Protein AF-A0A7I8MPW2-F1 (afdb_monomer)

N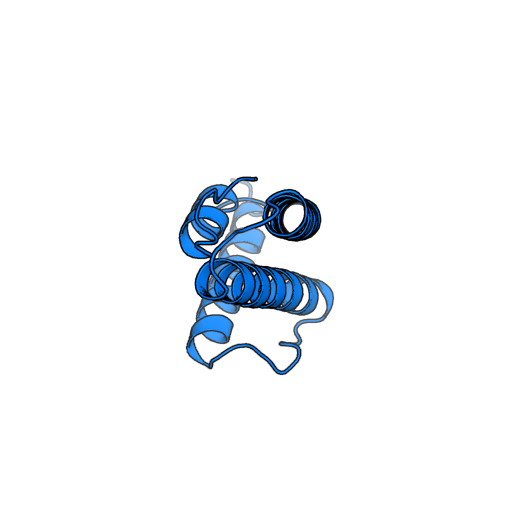earest PDB structures (foldseek):
  7rtb-assembly1_R  TM=4.530E-01  e=6.034E+00  Homo sapiens

Secondary structure (DSSP, 8-state):
---TT--HHHHHHHHTT--HHHHHHHHHHHHHHHHHHHHH-TT--HHHHHHHHHHHHHHHHHHHHHHHS---S---HHHHHHHHHHHHHHHHTT---

Foldseek 3Di:
DQDPQLDPVSLLVVCQQAALVVLLVSLVVVLVVLVCVLVVDPDDDVVSVVSSVLSSLLSVQLNCCSVPVDRPPNDDPVSNVVSVVRNVRNVVSPDDD

Sequence (97 aa):
MISRSFRFEDFIDAVQGKNDSDIICMADQEALHAWRSAHRSKGLPDNLMDKSREYQDKLIGLIDFLRHGLCARSGSDSDIALFQKIREDARSTHTIH

Mean predicted aligned error: 7.4 Å

Structure (mmCIF, N/CA/C/O backbone):
data_AF-A0A7I8MPW2-F1
#
_entry.id   AF-A0A7I8MPW2-F1
#
loop_
_atom_site.group_PDB
_atom_site.id
_atom_site.type_symbol
_atom_site.label_atom_id
_atom_site.label_alt_id
_atom_site.label_comp_id
_atom_site.label_asym_id
_atom_site.label_entity_id
_atom_site.label_seq_id
_atom_site.pdbx_PDB_ins_code
_atom_site.Cartn_x
_atom_site.Cartn_y
_atom_site.Cartn_z
_atom_site.occupancy
_atom_site.B_iso_or_equiv
_atom_site.auth_seq_id
_atom_site.auth_comp_id
_atom_site.auth_asym_id
_atom_site.auth_atom_id
_atom_site.pdbx_PDB_model_num
ATOM 1 N N . MET A 1 1 ? -2.679 4.811 -9.620 1.00 77.25 1 MET A N 1
ATOM 2 C CA . MET A 1 1 ? -1.456 4.367 -8.939 1.00 77.25 1 MET A CA 1
ATOM 3 C C . MET A 1 1 ? -0.946 5.529 -8.120 1.00 77.25 1 MET A C 1
ATOM 5 O O . MET A 1 1 ? -0.547 6.539 -8.698 1.00 77.25 1 MET A O 1
ATOM 9 N N . ILE A 1 2 ? -1.108 5.400 -6.812 1.00 73.44 2 ILE A N 1
ATOM 10 C CA . ILE A 1 2 ? -0.681 6.306 -5.752 1.00 73.44 2 ILE A CA 1
ATOM 11 C C . ILE A 1 2 ? 0.847 6.353 -5.719 1.00 73.44 2 ILE A C 1
ATOM 13 O O . ILE A 1 2 ? 1.405 7.440 -5.847 1.00 73.44 2 ILE A O 1
ATOM 17 N N . SER A 1 3 ? 1.534 5.202 -5.690 1.00 78.31 3 SER A N 1
ATOM 18 C CA . SER A 1 3 ? 2.996 5.184 -5.803 1.00 78.31 3 SER A CA 1
ATOM 19 C C . SER A 1 3 ? 3.441 4.788 -7.200 1.00 78.31 3 SER A C 1
ATOM 21 O O . SER A 1 3 ? 3.441 3.617 -7.569 1.00 78.31 3 SER A O 1
ATOM 23 N N . ARG A 1 4 ? 3.902 5.768 -7.986 1.00 77.06 4 ARG A N 1
ATOM 24 C CA . ARG A 1 4 ? 4.454 5.518 -9.331 1.00 77.06 4 ARG A CA 1
ATOM 25 C C . ARG A 1 4 ? 5.774 4.742 -9.324 1.00 77.06 4 ARG A C 1
ATOM 27 O O . ARG A 1 4 ? 6.144 4.192 -10.357 1.00 77.06 4 ARG A O 1
ATOM 34 N N . SER A 1 5 ? 6.444 4.690 -8.175 1.00 81.81 5 SER A N 1
ATOM 35 C CA . SER A 1 5 ? 7.757 4.067 -7.989 1.00 81.81 5 SER A CA 1
ATOM 36 C C . SER A 1 5 ? 7.705 2.801 -7.128 1.00 81.81 5 SER A C 1
ATOM 38 O O . SER A 1 5 ? 8.758 2.339 -6.694 1.00 81.81 5 SER A O 1
ATOM 40 N N . PHE A 1 6 ? 6.509 2.253 -6.871 1.00 85.31 6 PHE A N 1
ATOM 41 C CA . PHE A 1 6 ? 6.298 1.067 -6.024 1.00 85.31 6 PHE A CA 1
ATOM 42 C C . PHE A 1 6 ? 6.820 1.235 -4.586 1.00 85.31 6 PHE A C 1
ATOM 44 O O . PHE A 1 6 ? 7.324 0.297 -3.973 1.00 85.31 6 PHE A O 1
ATOM 51 N N . ARG A 1 7 ? 6.735 2.452 -4.046 1.00 87.06 7 ARG A N 1
ATOM 52 C CA . ARG A 1 7 ? 7.133 2.768 -2.674 1.00 87.06 7 ARG A CA 1
ATOM 53 C C . ARG A 1 7 ? 5.942 2.634 -1.746 1.00 87.06 7 ARG A C 1
ATOM 55 O O . ARG A 1 7 ? 4.909 3.276 -1.942 1.00 87.06 7 ARG A O 1
ATOM 62 N N . PHE A 1 8 ? 6.103 1.803 -0.726 1.00 87.94 8 PHE A N 1
ATOM 63 C CA . PHE A 1 8 ? 5.059 1.556 0.260 1.00 87.94 8 PHE A CA 1
ATOM 64 C C . PHE A 1 8 ? 4.772 2.786 1.117 1.00 87.94 8 PHE A C 1
ATOM 66 O O . PHE A 1 8 ? 3.615 3.063 1.409 1.00 87.94 8 PHE A O 1
ATOM 73 N N . GLU A 1 9 ? 5.794 3.585 1.414 1.00 88.44 9 GLU A N 1
ATOM 74 C CA . GLU A 1 9 ? 5.664 4.801 2.218 1.00 88.44 9 GLU A CA 1
ATOM 75 C C . GLU A 1 9 ? 4.707 5.811 1.571 1.00 88.44 9 GLU A C 1
ATOM 77 O O . GLU A 1 9 ? 3.817 6.317 2.245 1.00 88.44 9 GLU A O 1
ATOM 82 N N . ASP A 1 10 ? 4.801 6.012 0.250 1.00 90.50 10 ASP A N 1
ATOM 83 C CA . ASP A 1 10 ? 3.907 6.927 -0.475 1.00 90.50 10 ASP A CA 1
ATOM 84 C C . ASP A 1 10 ? 2.431 6.485 -0.364 1.00 90.50 10 ASP A C 1
ATOM 86 O O . ASP A 1 10 ? 1.518 7.311 -0.366 1.00 90.50 10 ASP A O 1
ATOM 90 N N . PHE A 1 11 ? 2.184 5.170 -0.296 1.00 92.06 11 PHE A N 1
ATOM 91 C CA . PHE A 1 11 ? 0.840 4.638 -0.088 1.00 92.06 11 PHE A CA 1
ATOM 92 C C . PHE A 1 11 ? 0.365 4.883 1.344 1.00 92.06 11 PHE A C 1
ATOM 94 O O . PHE A 1 11 ? -0.769 5.318 1.525 1.00 92.06 11 PHE A O 1
ATOM 101 N N . ILE A 1 12 ? 1.228 4.662 2.342 1.00 89.88 12 ILE A N 1
ATOM 102 C CA . ILE A 1 12 ? 0.907 4.918 3.752 1.00 89.88 12 ILE A CA 1
ATOM 103 C C . ILE A 1 12 ? 0.531 6.379 3.979 1.00 89.88 12 ILE A C 1
ATOM 105 O O . ILE A 1 12 ? -0.522 6.650 4.557 1.00 89.88 12 ILE A O 1
ATOM 109 N N . ASP A 1 13 ? 1.327 7.307 3.455 1.00 90.00 13 ASP A N 1
ATOM 110 C CA . ASP A 1 13 ? 1.057 8.740 3.573 1.00 90.00 13 ASP A CA 1
ATOM 111 C C . ASP A 1 13 ? -0.301 9.112 2.947 1.00 90.00 13 ASP A C 1
ATOM 113 O O . ASP A 1 13 ? -1.043 9.938 3.475 1.00 90.00 13 ASP A O 1
ATOM 117 N N .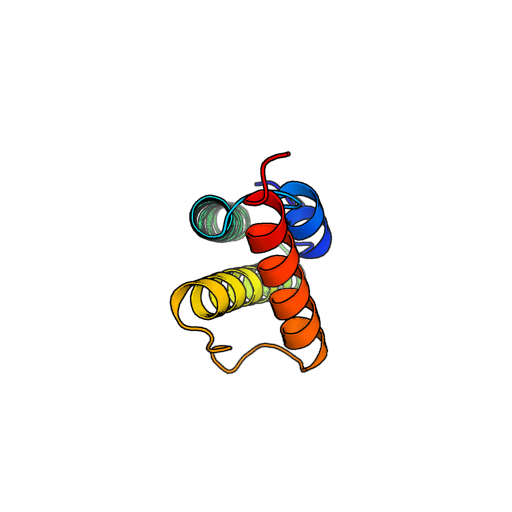 ALA A 1 14 ? -0.680 8.462 1.841 1.00 89.56 14 ALA A N 1
ATOM 118 C CA . ALA A 1 14 ? -1.939 8.726 1.143 1.00 89.56 14 ALA A CA 1
ATOM 119 C C . ALA A 1 14 ? -3.187 8.141 1.830 1.00 89.56 14 ALA A C 1
ATOM 121 O O . ALA A 1 14 ? -4.311 8.581 1.547 1.00 89.56 14 ALA A O 1
ATOM 122 N N . VAL A 1 15 ? -3.017 7.127 2.681 1.00 90.69 15 VAL A N 1
ATOM 123 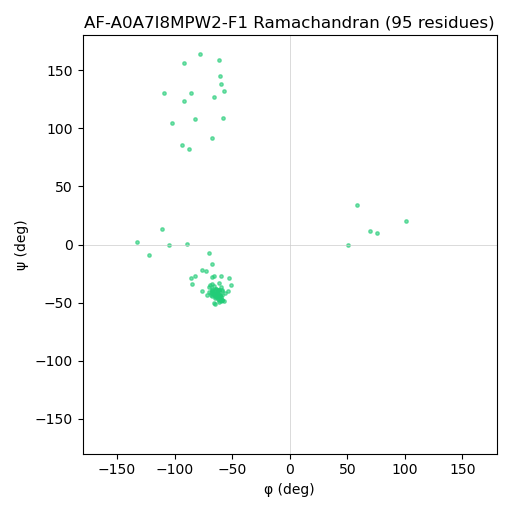C CA . VAL A 1 15 ? -4.120 6.477 3.408 1.00 90.69 15 VAL A CA 1
ATOM 124 C C . VAL A 1 15 ? -4.184 6.867 4.882 1.00 90.69 15 VAL A C 1
ATOM 126 O O . VAL A 1 15 ? -5.092 6.430 5.590 1.00 90.69 15 VAL A O 1
ATOM 129 N N . GLN A 1 16 ? -3.265 7.718 5.341 1.00 87.94 16 GLN A N 1
ATOM 130 C CA . GLN A 1 16 ? -3.261 8.227 6.703 1.00 87.94 16 GLN A CA 1
ATOM 131 C C . GLN A 1 16 ? -4.592 8.923 7.033 1.00 87.94 16 GLN A C 1
ATOM 133 O O . GLN A 1 16 ? -5.106 9.736 6.264 1.00 87.94 16 GLN A O 1
ATOM 138 N N . GLY A 1 17 ? -5.164 8.580 8.189 1.00 83.94 17 GLY A N 1
ATOM 139 C CA . GLY A 1 17 ? -6.439 9.133 8.655 1.00 83.94 17 GLY A CA 1
ATOM 140 C C . GLY A 1 17 ? -7.686 8.576 7.956 1.00 83.94 17 GLY A C 1
ATOM 141 O O . GLY A 1 17 ? -8.775 9.113 8.149 1.00 83.94 17 GLY A O 1
ATOM 142 N N . LYS A 1 18 ? -7.560 7.518 7.149 1.00 89.06 18 LYS A N 1
ATOM 143 C CA . LYS A 1 18 ? -8.709 6.794 6.586 1.00 89.06 18 LYS A CA 1
ATOM 144 C C . LYS A 1 18 ? -9.110 5.628 7.482 1.00 89.06 18 LYS A C 1
ATOM 146 O O . LYS A 1 18 ? -8.295 5.119 8.243 1.00 89.06 18 LYS A O 1
ATOM 151 N N . ASN A 1 19 ? -10.365 5.198 7.382 1.00 90.19 19 ASN A N 1
ATOM 152 C CA . ASN A 1 19 ? -10.839 4.020 8.109 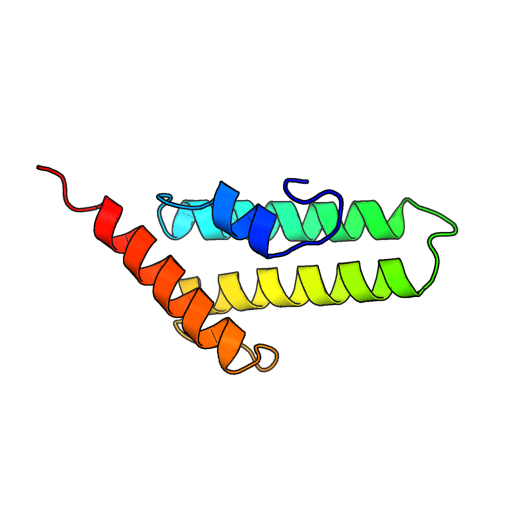1.00 90.19 19 ASN A CA 1
ATOM 153 C C . ASN A 1 19 ? -10.375 2.717 7.429 1.00 90.19 19 ASN A C 1
ATOM 155 O O . ASN A 1 19 ? -10.024 2.709 6.248 1.00 90.19 19 ASN A O 1
ATOM 159 N N . ASP A 1 20 ? -10.445 1.602 8.158 1.00 87.44 20 ASP A N 1
ATOM 160 C CA . ASP A 1 20 ? -9.988 0.288 7.682 1.00 87.44 20 ASP A CA 1
ATOM 161 C C . ASP A 1 20 ? -10.610 -0.119 6.331 1.00 87.44 20 ASP A C 1
ATOM 163 O O . ASP A 1 20 ? -9.920 -0.662 5.469 1.00 87.44 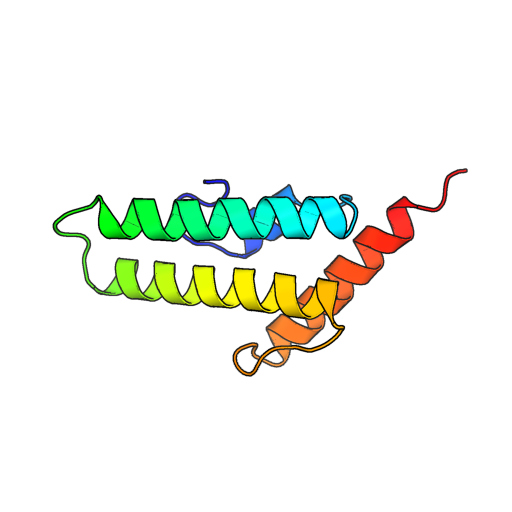20 ASP A O 1
ATOM 167 N N . SER A 1 21 ? -11.900 0.164 6.113 1.00 89.88 21 SER A N 1
ATOM 168 C CA . SER A 1 21 ? -12.602 -0.217 4.876 1.00 89.88 21 SER A CA 1
ATOM 169 C C . SER A 1 21 ? -12.089 0.559 3.663 1.00 89.88 21 SER A C 1
ATOM 171 O O . SER A 1 21 ? -11.871 -0.027 2.599 1.00 89.88 21 SER A O 1
ATOM 173 N N . ASP A 1 22 ? -11.841 1.857 3.834 1.00 91.62 22 ASP A N 1
ATOM 174 C CA . ASP A 1 22 ? -11.262 2.712 2.800 1.00 91.62 22 ASP A CA 1
ATOM 175 C C . ASP A 1 22 ? -9.822 2.297 2.487 1.00 91.62 22 ASP A C 1
ATOM 177 O O . ASP A 1 22 ? -9.455 2.195 1.315 1.00 91.62 22 ASP A O 1
ATOM 181 N N . ILE A 1 23 ? -9.019 1.999 3.516 1.00 92.06 23 ILE A N 1
ATOM 182 C CA . ILE A 1 23 ? -7.633 1.543 3.340 1.00 92.06 23 ILE A CA 1
ATOM 183 C C . ILE A 1 23 ? -7.604 0.224 2.560 1.00 92.06 23 ILE A C 1
ATOM 185 O O . ILE A 1 23 ? -6.847 0.105 1.597 1.00 92.06 23 ILE A O 1
ATOM 189 N N . ILE A 1 24 ? -8.460 -0.741 2.917 1.00 92.81 24 ILE A N 1
ATOM 190 C CA . ILE A 1 24 ? -8.582 -2.023 2.206 1.00 92.81 24 ILE A CA 1
ATOM 191 C C . ILE A 1 24 ? -8.945 -1.799 0.733 1.00 92.81 24 ILE A C 1
ATOM 193 O O . ILE A 1 24 ? -8.314 -2.378 -0.151 1.00 92.81 24 ILE A O 1
ATOM 197 N N . CYS A 1 25 ? -9.949 -0.961 0.459 1.00 93.88 25 CYS A N 1
ATOM 198 C CA . CYS A 1 25 ? -10.389 -0.667 -0.905 1.00 93.88 25 CYS A CA 1
ATOM 199 C C . CYS A 1 25 ? -9.265 -0.028 -1.735 1.00 93.88 25 CYS A C 1
ATOM 201 O O . CYS A 1 25 ? -9.013 -0.425 -2.874 1.00 93.88 25 CYS A O 1
ATOM 203 N N . MET A 1 26 ? -8.548 0.933 -1.151 1.00 94.88 26 MET A N 1
ATOM 204 C CA . MET A 1 26 ? -7.438 1.610 -1.817 1.00 94.88 26 MET A CA 1
ATOM 205 C C . MET A 1 26 ? -6.246 0.687 -2.056 1.00 94.88 26 MET A C 1
ATOM 207 O O . MET A 1 26 ? -5.645 0.758 -3.126 1.00 94.88 26 MET A O 1
ATOM 211 N N . ALA A 1 27 ? -5.913 -0.183 -1.101 1.00 93.62 27 ALA A N 1
ATOM 212 C CA . ALA A 1 27 ? -4.820 -1.139 -1.242 1.00 93.62 27 ALA A CA 1
ATOM 213 C C . ALA A 1 27 ? -5.092 -2.145 -2.371 1.00 93.62 27 ALA A C 1
ATOM 215 O O . ALA A 1 27 ? -4.201 -2.421 -3.172 1.00 93.62 27 ALA A O 1
ATOM 216 N N . ASP A 1 28 ? -6.332 -2.634 -2.485 1.00 93.56 28 ASP A N 1
ATOM 217 C CA . ASP A 1 28 ? -6.740 -3.573 -3.537 1.00 93.56 28 ASP A CA 1
ATOM 218 C C . ASP A 1 28 ? -6.653 -2.928 -4.932 1.00 93.56 28 ASP A C 1
ATOM 220 O O . ASP A 1 28 ? -6.048 -3.471 -5.863 1.00 93.56 28 ASP A O 1
ATOM 224 N N . GLN A 1 29 ? -7.172 -1.701 -5.063 1.00 94.12 29 GLN A N 1
ATOM 225 C CA . GLN A 1 29 ? -7.057 -0.922 -6.297 1.00 94.12 29 GLN A CA 1
ATOM 226 C C . GLN A 1 29 ? -5.594 -0.645 -6.661 1.00 94.12 29 GLN A C 1
ATOM 228 O O . GLN A 1 29 ? -5.208 -0.766 -7.828 1.00 94.12 29 GLN A O 1
ATOM 233 N N . GLU A 1 30 ? -4.772 -0.279 -5.679 1.00 93.44 30 GLU A N 1
ATOM 234 C CA . GLU A 1 30 ? -3.366 0.040 -5.890 1.00 93.44 30 GLU A CA 1
ATOM 235 C C . GLU A 1 30 ? -2.559 -1.187 -6.323 1.00 93.44 30 GLU A C 1
ATOM 237 O O . GLU A 1 30 ? -1.798 -1.092 -7.288 1.00 93.44 30 GLU A O 1
ATOM 242 N N . ALA A 1 31 ? -2.783 -2.352 -5.708 1.00 92.19 31 ALA A N 1
ATOM 243 C CA . ALA A 1 31 ? -2.123 -3.602 -6.083 1.00 92.19 31 ALA A CA 1
ATOM 244 C C . ALA A 1 31 ? -2.437 -3.979 -7.539 1.00 92.19 31 ALA A C 1
ATOM 246 O O . ALA A 1 31 ? -1.538 -4.277 -8.332 1.00 92.19 31 ALA A O 1
ATOM 247 N N . LEU A 1 32 ? -3.706 -3.858 -7.941 1.00 90.56 32 LEU A N 1
ATOM 248 C CA . LEU A 1 32 ? -4.131 -4.094 -9.319 1.00 90.56 32 LEU A CA 1
ATOM 249 C C . LEU A 1 32 ? -3.510 -3.087 -10.301 1.00 90.56 32 LEU A C 1
ATOM 251 O O . LEU A 1 32 ? -3.144 -3.441 -11.427 1.00 90.56 32 LEU A O 1
ATOM 255 N N . HIS A 1 33 ? -3.381 -1.820 -9.902 1.00 91.19 33 HIS A N 1
ATOM 256 C CA . HIS A 1 33 ? -2.709 -0.801 -10.706 1.00 91.19 33 HIS A CA 1
ATOM 257 C C . HIS A 1 33 ? -1.203 -1.050 -10.833 1.00 91.19 33 HIS A C 1
ATOM 259 O O . HIS A 1 33 ? -0.669 -0.874 -11.934 1.00 91.19 33 HIS A O 1
ATOM 265 N N . ALA A 1 34 ? -0.541 -1.493 -9.764 1.00 89.50 34 ALA A N 1
ATOM 266 C CA . ALA A 1 34 ? 0.868 -1.864 -9.765 1.00 89.50 34 ALA A CA 1
ATOM 267 C C . ALA A 1 34 ? 1.126 -3.032 -10.719 1.00 89.50 34 ALA A C 1
ATOM 269 O O . ALA A 1 34 ? 1.952 -2.905 -11.627 1.00 89.50 34 ALA A O 1
ATOM 270 N N . TRP A 1 35 ? 0.321 -4.094 -10.612 1.00 87.56 35 TRP A N 1
ATOM 271 C CA . TRP A 1 35 ? 0.390 -5.251 -11.504 1.00 87.56 35 TRP A CA 1
ATOM 272 C C . TRP A 1 35 ? 0.225 -4.854 -12.975 1.00 87.56 35 TRP A C 1
ATOM 274 O O . TRP A 1 35 ? 1.048 -5.193 -13.827 1.00 87.56 35 TRP A O 1
ATOM 284 N N . ARG A 1 36 ? -0.805 -4.053 -13.287 1.00 87.75 36 ARG A N 1
ATOM 285 C CA . ARG A 1 36 ? -1.044 -3.563 -14.656 1.00 87.75 36 ARG A CA 1
ATOM 286 C C . ARG A 1 36 ? 0.111 -2.709 -15.174 1.00 87.75 36 ARG A C 1
ATOM 288 O O . ARG A 1 36 ? 0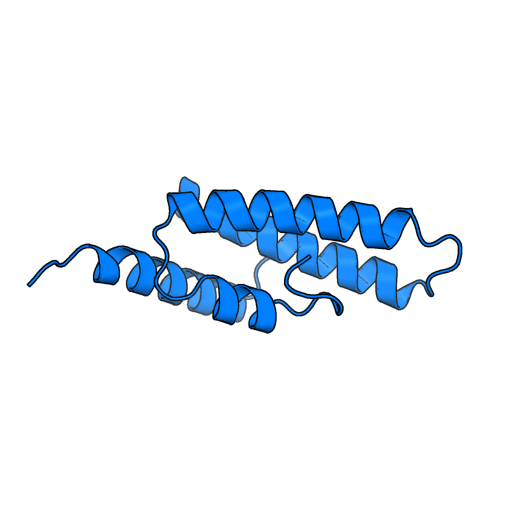.431 -2.798 -16.357 1.00 87.75 36 ARG A O 1
ATOM 295 N N . SER A 1 37 ? 0.709 -1.873 -14.328 1.00 85.25 37 SER A N 1
ATOM 296 C CA . SER A 1 37 ? 1.804 -0.977 -14.724 1.00 85.25 37 SER A CA 1
ATOM 297 C C . SER A 1 37 ? 3.088 -1.752 -15.019 1.00 85.25 37 SER A C 1
ATOM 299 O O . SER A 1 37 ? 3.740 -1.488 -16.032 1.00 85.25 37 SER A O 1
ATOM 301 N N . ALA A 1 38 ? 3.403 -2.764 -14.207 1.00 84.56 38 ALA A N 1
ATOM 302 C CA . ALA A 1 38 ? 4.526 -3.660 -14.462 1.00 84.56 38 ALA A CA 1
ATOM 303 C C . ALA A 1 38 ? 4.309 -4.515 -15.722 1.00 84.56 38 ALA A C 1
ATOM 305 O O . ALA A 1 38 ? 5.216 -4.665 -16.535 1.00 84.56 38 ALA A O 1
ATOM 306 N N . HIS A 1 39 ? 3.090 -5.016 -15.944 1.00 78.38 39 HIS A N 1
ATOM 307 C CA . HIS A 1 39 ? 2.805 -5.944 -17.042 1.00 78.38 39 HIS A CA 1
ATOM 308 C C . HIS A 1 39 ? 2.563 -5.263 -18.406 1.00 78.38 39 HIS A C 1
ATOM 310 O O . HIS A 1 39 ? 2.789 -5.870 -19.455 1.00 78.38 39 HIS A O 1
ATOM 316 N N . ARG A 1 40 ? 2.091 -4.006 -18.444 1.00 76.94 40 ARG A N 1
ATOM 317 C CA . ARG A 1 40 ? 1.939 -3.246 -19.708 1.00 76.94 40 ARG A CA 1
ATOM 318 C C . ARG A 1 40 ? 3.271 -2.787 -20.289 1.00 76.94 40 ARG A C 1
ATOM 320 O O . ARG A 1 40 ? 3.360 -2.529 -21.488 1.00 76.94 40 ARG A O 1
ATOM 327 N N . SER A 1 41 ? 4.293 -2.690 -19.456 1.00 68.75 41 SER A N 1
ATOM 328 C CA . SER A 1 41 ? 5.597 -2.186 -19.849 1.00 68.75 41 SER A CA 1
ATOM 329 C C . SER A 1 41 ? 6.437 -3.337 -20.400 1.00 68.75 41 SER A C 1
ATOM 331 O O . SER A 1 41 ? 7.233 -3.947 -19.690 1.00 68.75 41 SER A O 1
ATOM 333 N N . LYS A 1 42 ? 6.235 -3.678 -21.680 1.00 57.62 42 LYS A N 1
ATOM 334 C CA . LYS A 1 42 ? 7.120 -4.616 -22.386 1.00 57.62 42 LYS A CA 1
ATOM 335 C C . LYS A 1 42 ? 8.549 -4.055 -22.348 1.00 57.62 42 LYS A C 1
ATOM 337 O O . LYS A 1 42 ? 8.816 -3.055 -23.007 1.00 57.62 42 LYS A O 1
ATOM 342 N N . GLY A 1 43 ? 9.437 -4.682 -21.576 1.00 64.94 43 GLY A 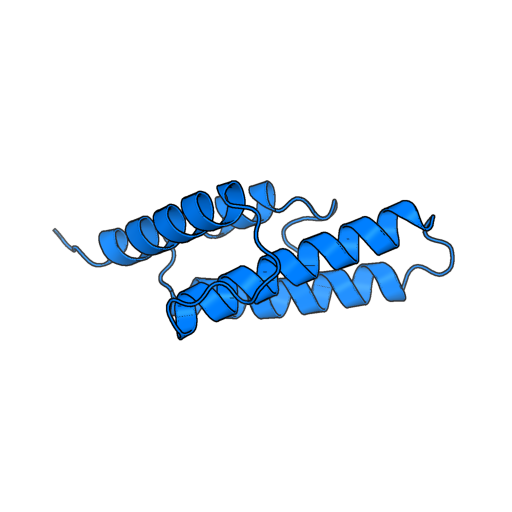N 1
ATOM 343 C CA . GLY A 1 43 ? 10.843 -4.278 -21.454 1.00 64.94 43 GLY A CA 1
ATOM 344 C C . GLY A 1 43 ? 11.205 -3.471 -20.204 1.00 64.94 43 GLY A C 1
ATOM 345 O O . GLY A 1 43 ? 12.237 -2.804 -20.212 1.00 64.94 43 GLY A O 1
ATOM 346 N N . LEU A 1 44 ? 10.400 -3.510 -19.132 1.00 67.94 44 LEU A N 1
ATOM 347 C CA . LEU A 1 44 ? 10.914 -3.101 -17.820 1.00 67.94 44 LEU A CA 1
ATOM 348 C C . LEU A 1 44 ? 12.109 -3.990 -17.440 1.00 67.94 44 LEU A C 1
ATOM 350 O O . LEU A 1 44 ? 12.034 -5.201 -17.646 1.00 67.94 44 LEU A O 1
ATOM 354 N N . PRO A 1 45 ? 13.185 -3.418 -16.880 1.00 76.56 45 PRO A N 1
ATOM 355 C CA . PRO A 1 45 ? 14.248 -4.219 -16.297 1.00 76.56 45 PRO A CA 1
ATOM 356 C C . PRO A 1 45 ? 13.687 -5.074 -15.154 1.00 76.56 45 PRO A C 1
ATOM 358 O O . PRO A 1 45 ? 12.793 -4.632 -14.426 1.00 76.56 45 PRO A O 1
ATOM 361 N N . ASP A 1 46 ? 14.222 -6.286 -14.994 1.00 76.88 46 ASP A N 1
ATOM 362 C CA . ASP A 1 46 ? 13.738 -7.290 -14.032 1.00 76.88 46 ASP A CA 1
ATOM 363 C C . ASP A 1 46 ? 13.600 -6.721 -12.607 1.00 76.88 46 ASP A C 1
ATOM 365 O O . ASP A 1 46 ? 12.624 -6.985 -11.909 1.00 76.88 46 ASP A O 1
ATOM 369 N N . ASN A 1 47 ? 14.494 -5.802 -12.226 1.00 80.50 47 ASN A N 1
ATOM 370 C CA . ASN A 1 47 ? 14.465 -5.122 -10.929 1.00 80.50 47 ASN A CA 1
ATOM 371 C C . ASN A 1 47 ? 13.181 -4.311 -10.652 1.00 80.50 47 ASN A C 1
ATOM 373 O O . ASN A 1 47 ? 12.832 -4.092 -9.493 1.00 80.50 47 ASN A O 1
ATOM 377 N N . LEU A 1 48 ? 12.484 -3.827 -11.681 1.00 79.81 48 LEU A N 1
ATOM 378 C CA . LEU A 1 48 ? 11.228 -3.092 -11.548 1.00 79.81 48 LEU A CA 1
ATOM 379 C C . LEU A 1 48 ? 10.035 -4.046 -11.469 1.00 79.81 48 LEU A C 1
ATOM 381 O O . LEU A 1 48 ? 9.047 -3.712 -10.813 1.00 79.81 48 LEU A O 1
ATOM 385 N N . MET A 1 49 ? 10.128 -5.231 -12.082 1.00 82.50 49 MET A N 1
ATOM 386 C CA . MET A 1 49 ? 9.141 -6.292 -11.875 1.00 82.50 49 MET A CA 1
ATOM 387 C C . MET A 1 49 ? 9.204 -6.828 -10.446 1.00 82.50 49 MET A C 1
ATOM 389 O O . MET A 1 49 ? 8.157 -6.938 -9.809 1.00 82.50 49 MET A O 1
ATOM 393 N N . ASP A 1 50 ? 10.407 -7.069 -9.923 1.00 85.62 50 ASP A N 1
ATOM 394 C CA . ASP A 1 50 ? 10.597 -7.538 -8.547 1.00 85.62 50 ASP A CA 1
ATOM 395 C C . ASP A 1 50 ? 10.084 -6.513 -7.530 1.00 85.62 50 ASP A C 1
ATOM 397 O O . ASP A 1 50 ? 9.268 -6.851 -6.677 1.00 85.62 50 ASP A O 1
ATOM 401 N N . LYS A 1 51 ? 10.429 -5.227 -7.694 1.00 87.00 51 LYS A N 1
ATOM 402 C CA . LYS A 1 51 ? 9.886 -4.146 -6.849 1.00 87.00 51 LYS A CA 1
ATOM 403 C C . LYS A 1 51 ? 8.367 -4.047 -6.911 1.00 87.00 51 LYS A C 1
ATOM 405 O O . LYS A 1 51 ? 7.720 -3.803 -5.897 1.00 87.00 51 LYS A O 1
ATOM 410 N N . SER A 1 52 ? 7.784 -4.214 -8.098 1.00 88.00 52 SER A N 1
ATOM 411 C CA . SER A 1 52 ? 6.330 -4.203 -8.242 1.00 88.00 52 SER A CA 1
ATOM 412 C C . SER A 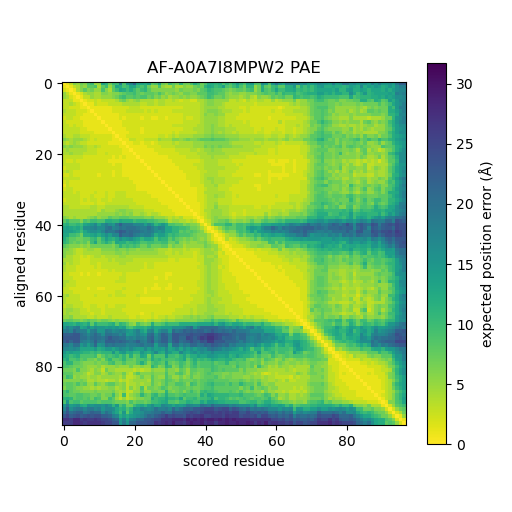1 52 ? 5.684 -5.377 -7.512 1.00 88.00 52 SER A C 1
ATOM 414 O O . SER A 1 52 ? 4.631 -5.192 -6.904 1.00 88.00 52 SER A O 1
ATOM 416 N N . ARG A 1 53 ? 6.302 -6.565 -7.559 1.00 88.06 53 ARG A N 1
ATOM 417 C CA . ARG A 1 53 ? 5.837 -7.747 -6.829 1.00 88.06 53 ARG A CA 1
ATOM 418 C C . ARG A 1 53 ? 5.939 -7.535 -5.321 1.00 88.06 53 ARG A C 1
ATOM 420 O O . ARG A 1 53 ? 4.926 -7.664 -4.650 1.00 88.06 53 ARG A O 1
ATOM 427 N N . GLU A 1 54 ? 7.097 -7.118 -4.813 1.00 89.88 54 GLU A N 1
ATOM 428 C CA . GLU A 1 54 ? 7.285 -6.829 -3.384 1.00 89.88 54 GLU A CA 1
ATOM 429 C C . GLU A 1 54 ? 6.272 -5.795 -2.876 1.00 89.88 54 GLU A C 1
ATOM 431 O O . GLU A 1 54 ? 5.685 -5.944 -1.806 1.00 89.88 54 GLU A O 1
ATOM 436 N N . TYR A 1 55 ? 6.018 -4.753 -3.667 1.00 91.00 55 TYR A N 1
ATOM 437 C CA . TYR A 1 55 ? 5.022 -3.739 -3.344 1.00 91.00 55 TYR A CA 1
ATOM 438 C C . TYR A 1 55 ? 3.592 -4.299 -3.310 1.00 91.00 55 TYR A C 1
ATOM 440 O O . TYR A 1 55 ? 2.838 -3.992 -2.388 1.00 91.00 55 TYR A O 1
ATOM 448 N N . GLN A 1 56 ? 3.221 -5.145 -4.277 1.00 91.31 56 GLN A N 1
ATOM 449 C CA . GLN A 1 56 ? 1.927 -5.838 -4.281 1.00 91.31 56 GLN A CA 1
ATOM 450 C C . GLN A 1 56 ? 1.779 -6.756 -3.064 1.00 91.31 56 GLN A C 1
ATOM 452 O O . GLN A 1 56 ? 0.739 -6.724 -2.409 1.00 91.31 56 GLN A O 1
ATOM 457 N N . ASP A 1 57 ? 2.822 -7.509 -2.716 1.00 90.38 57 ASP A N 1
ATOM 458 C CA . ASP A 1 57 ? 2.816 -8.415 -1.566 1.00 90.38 57 ASP A CA 1
ATOM 459 C C . ASP A 1 57 ? 2.624 -7.642 -0.253 1.00 90.38 57 ASP A C 1
ATOM 461 O O . ASP A 1 57 ? 1.844 -8.059 0.605 1.00 90.38 57 ASP A O 1
ATOM 465 N N . LYS A 1 58 ? 3.246 -6.462 -0.115 1.00 90.88 58 LYS A N 1
ATOM 466 C CA . LYS A 1 58 ? 3.022 -5.572 1.038 1.00 90.88 58 LYS A CA 1
ATOM 467 C C . LYS A 1 58 ? 1.585 -5.058 1.120 1.00 90.88 58 LYS A C 1
ATOM 469 O O . LYS A 1 58 ? 1.018 -5.021 2.210 1.00 90.88 58 LYS A O 1
ATOM 474 N N . LEU A 1 59 ? 0.983 -4.682 -0.010 1.00 92.12 59 LEU A N 1
ATOM 475 C CA . LEU A 1 59 ? -0.415 -4.235 -0.055 1.00 92.12 59 LEU A CA 1
ATOM 476 C C . LEU A 1 59 ? -1.383 -5.364 0.320 1.00 92.12 59 LEU A C 1
ATOM 478 O O . LEU A 1 59 ? -2.301 -5.143 1.107 1.00 92.12 59 LEU A O 1
ATOM 482 N N . ILE A 1 60 ? -1.153 -6.576 -0.188 1.00 90.56 60 ILE A N 1
ATOM 483 C CA . ILE A 1 60 ? -1.949 -7.761 0.158 1.00 90.56 60 ILE A CA 1
ATOM 484 C C . ILE A 1 60 ? -1.791 -8.090 1.647 1.00 90.56 60 ILE A C 1
ATOM 486 O O . ILE A 1 60 ? -2.788 -8.284 2.340 1.00 90.56 60 ILE A O 1
ATOM 490 N N . GLY A 1 61 ? -0.561 -8.059 2.166 1.00 89.44 61 GLY A N 1
ATOM 491 C CA . GLY A 1 61 ? -0.288 -8.266 3.588 1.00 89.44 61 GLY A CA 1
ATOM 492 C C . GLY A 1 61 ? -1.008 -7.257 4.487 1.00 89.44 61 GLY A C 1
ATOM 493 O O . GLY A 1 61 ? -1.551 -7.642 5.524 1.00 89.44 61 GLY A O 1
ATOM 494 N N . LEU A 1 62 ? -1.081 -5.986 4.074 1.00 89.25 62 LEU A N 1
ATOM 495 C CA . LEU A 1 62 ? -1.851 -4.963 4.782 1.00 89.25 62 LEU A CA 1
ATOM 496 C C . LEU A 1 62 ? -3.358 -5.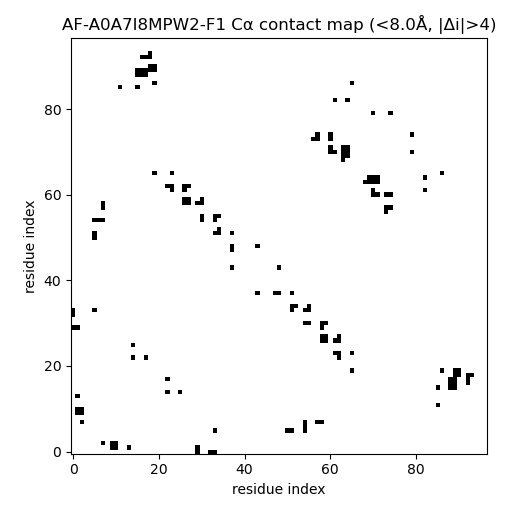266 4.763 1.00 89.25 62 LEU A C 1
ATOM 498 O O . LEU A 1 62 ? -4.013 -5.148 5.797 1.00 89.25 62 LEU A O 1
ATOM 502 N N . ILE A 1 63 ? -3.913 -5.676 3.617 1.00 90.56 63 ILE A N 1
ATOM 503 C CA . ILE A 1 63 ? -5.334 -6.048 3.501 1.00 90.56 63 ILE A CA 1
ATOM 504 C C . ILE A 1 63 ? -5.663 -7.212 4.439 1.00 90.56 63 ILE A C 1
ATOM 506 O O . ILE A 1 63 ? -6.638 -7.136 5.190 1.00 90.56 63 ILE A O 1
ATOM 510 N N . ASP A 1 64 ? -4.847 -8.266 4.425 1.00 88.12 64 ASP A N 1
ATOM 511 C CA . ASP A 1 64 ? -5.037 -9.437 5.283 1.00 88.12 64 ASP A CA 1
ATOM 512 C C . ASP A 1 64 ? -4.945 -9.061 6.766 1.00 88.12 64 ASP A C 1
ATOM 514 O O . ASP A 1 64 ? -5.767 -9.498 7.581 1.00 88.12 64 ASP A O 1
ATOM 518 N N . PHE A 1 65 ? -4.009 -8.174 7.112 1.00 86.88 65 PHE A N 1
ATOM 519 C CA . PHE A 1 65 ? -3.864 -7.676 8.473 1.00 86.88 65 PHE A CA 1
ATOM 520 C C . PHE A 1 65 ? -5.080 -6.870 8.934 1.00 86.88 65 PHE A C 1
ATOM 522 O O . PHE A 1 65 ? -5.563 -7.077 10.049 1.00 86.88 65 PHE A O 1
ATOM 529 N N . LEU A 1 66 ? -5.606 -5.978 8.095 1.00 87.25 66 LEU A N 1
ATOM 530 C CA . LEU A 1 66 ? -6.776 -5.170 8.443 1.00 87.25 66 LEU A CA 1
ATOM 531 C C . LEU A 1 66 ? -8.059 -6.010 8.513 1.00 87.25 66 LEU A C 1
ATOM 533 O O . LEU A 1 66 ? -8.888 -5.782 9.390 1.00 87.25 66 LEU A O 1
ATOM 537 N N . ARG A 1 67 ? -8.216 -7.016 7.642 1.00 86.62 67 ARG A N 1
ATOM 538 C CA . ARG A 1 67 ? -9.407 -7.884 7.621 1.00 86.62 67 ARG A CA 1
ATOM 539 C C . ARG A 1 67 ? -9.428 -8.927 8.730 1.00 86.62 67 ARG A C 1
ATOM 541 O O . ARG A 1 67 ? -10.490 -9.216 9.275 1.00 86.62 67 ARG A O 1
ATOM 548 N N . HIS A 1 68 ? -8.281 -9.531 9.026 1.00 83.94 68 HIS A N 1
ATOM 549 C CA . HIS A 1 68 ? -8.215 -10.734 9.859 1.00 83.94 68 HIS A CA 1
ATOM 550 C C . HIS A 1 68 ? -7.343 -10.565 11.105 1.00 83.94 68 HIS A C 1
ATOM 552 O O . HIS A 1 68 ? -7.331 -11.444 11.963 1.00 83.94 68 HIS A O 1
ATOM 558 N N . GLY A 1 69 ? -6.604 -9.458 11.224 1.00 71.56 69 GLY A N 1
ATOM 559 C CA . GLY A 1 69 ? -5.598 -9.278 12.271 1.00 71.56 69 GLY A CA 1
ATOM 560 C C . GLY A 1 69 ? -4.372 -10.179 12.099 1.00 71.56 69 GLY A C 1
ATOM 561 O O . GLY A 1 69 ? -3.569 -10.285 13.024 1.00 71.56 69 GLY A O 1
ATOM 562 N N . LEU A 1 70 ? -4.227 -10.832 10.942 1.00 66.25 70 LEU A N 1
ATOM 563 C CA . LEU A 1 70 ? -3.155 -11.774 10.636 1.00 66.25 70 LEU A CA 1
ATOM 564 C C . LEU A 1 70 ? -2.203 -11.151 9.615 1.00 66.25 70 LEU A C 1
ATOM 566 O O . LEU A 1 70 ? -2.639 -10.680 8.573 1.00 66.25 70 LEU A O 1
ATOM 570 N N . CYS A 1 71 ? -0.897 -11.194 9.877 1.00 59.38 71 CYS A N 1
ATOM 571 C CA . CYS A 1 71 ? 0.093 -10.952 8.830 1.00 59.38 71 CYS A CA 1
ATOM 572 C C . CYS A 1 71 ? 0.299 -12.252 8.052 1.00 59.38 71 CYS A C 1
ATOM 574 O O . CYS A 1 71 ? 0.896 -13.201 8.566 1.00 59.38 71 CYS A O 1
ATOM 576 N N . ALA A 1 72 ? -0.197 -12.317 6.818 1.00 54.03 72 ALA A N 1
ATOM 577 C CA . ALA A 1 72 ? 0.070 -13.443 5.935 1.00 54.03 72 ALA A CA 1
ATOM 578 C C . ALA A 1 72 ? 1.557 -13.455 5.535 1.00 54.03 72 ALA A C 1
ATOM 580 O O . ALA A 1 72 ? 1.962 -12.812 4.579 1.00 54.03 72 ALA A O 1
ATOM 581 N N . ARG A 1 73 ? 2.370 -14.175 6.320 1.00 52.38 73 ARG A N 1
ATOM 582 C CA . ARG A 1 73 ? 3.638 -14.869 5.998 1.00 52.38 73 ARG A CA 1
ATOM 583 C C . ARG A 1 73 ? 4.777 -14.128 5.259 1.00 52.38 73 ARG A C 1
ATOM 585 O O . ARG A 1 73 ? 5.816 -14.749 5.072 1.00 52.38 73 ARG A O 1
ATOM 592 N N . SER A 1 74 ? 4.637 -12.855 4.888 1.00 51.62 74 SER A N 1
ATOM 593 C CA . SER A 1 74 ? 5.609 -12.128 4.049 1.00 51.62 74 SER A CA 1
ATOM 594 C C . SER A 1 74 ? 5.998 -10.733 4.559 1.00 51.62 74 SER A C 1
ATOM 596 O O . SER A 1 74 ? 6.771 -10.041 3.900 1.00 51.62 74 SER A O 1
ATOM 598 N N . GLY A 1 75 ? 5.487 -10.301 5.714 1.00 55.22 75 GLY A N 1
ATOM 599 C CA . GLY A 1 75 ? 5.915 -9.050 6.345 1.00 55.22 75 GLY A CA 1
ATOM 600 C C . GLY A 1 75 ? 7.151 -9.278 7.209 1.00 55.22 75 GLY A C 1
ATOM 601 O O . GLY A 1 75 ? 7.158 -10.193 8.032 1.00 55.22 75 GLY A O 1
ATOM 602 N N . SER A 1 76 ? 8.182 -8.450 7.044 1.00 64.88 76 SER A N 1
ATOM 603 C CA . SER A 1 76 ? 9.245 -8.348 8.049 1.00 64.88 76 SER A CA 1
ATOM 604 C C . SER A 1 76 ? 8.653 -7.860 9.381 1.00 64.88 76 SER A C 1
ATOM 606 O O . SER A 1 76 ? 7.605 -7.212 9.383 1.00 64.88 76 SER A O 1
ATOM 608 N N . ASP A 1 77 ? 9.316 -8.100 10.517 1.00 66.88 77 ASP A N 1
ATOM 609 C CA . ASP A 1 77 ? 8.855 -7.582 11.822 1.00 66.88 77 ASP A CA 1
ATOM 610 C C . ASP A 1 77 ? 8.611 -6.056 11.795 1.00 66.88 77 ASP A C 1
ATOM 612 O O . ASP A 1 77 ? 7.729 -5.536 12.480 1.00 66.88 77 ASP A O 1
ATOM 616 N N . SER A 1 78 ? 9.348 -5.332 10.943 1.00 72.75 78 SER A N 1
ATOM 617 C CA . SER A 1 78 ? 9.160 -3.900 10.689 1.00 72.75 78 SER A CA 1
ATOM 618 C C . SER A 1 78 ? 7.844 -3.574 9.974 1.00 72.75 78 SER A C 1
ATOM 620 O O . SER A 1 78 ? 7.203 -2.579 10.312 1.00 72.75 78 SER A O 1
ATOM 622 N N . ASP A 1 79 ? 7.406 -4.407 9.026 1.00 76.19 79 ASP A N 1
ATOM 623 C CA . ASP A 1 79 ? 6.123 -4.222 8.337 1.00 76.19 79 ASP A CA 1
ATOM 624 C C . ASP A 1 79 ? 4.950 -4.486 9.301 1.00 76.19 79 ASP A C 1
ATOM 626 O O . ASP A 1 79 ? 3.954 -3.767 9.270 1.00 76.19 79 ASP A O 1
ATOM 630 N N . ILE A 1 80 ? 5.087 -5.442 10.232 1.00 77.62 80 ILE A N 1
ATOM 631 C CA . ILE A 1 80 ? 4.064 -5.722 11.257 1.00 77.62 80 ILE A CA 1
ATOM 632 C C . ILE A 1 80 ? 3.839 -4.501 12.156 1.00 77.62 80 ILE A C 1
ATOM 634 O O . ILE A 1 80 ? 2.694 -4.107 12.390 1.00 77.62 80 ILE A O 1
ATOM 638 N N . ALA A 1 81 ? 4.919 -3.887 12.650 1.00 81.69 81 ALA A N 1
ATOM 639 C CA . ALA A 1 81 ? 4.834 -2.685 13.480 1.00 81.69 81 ALA A CA 1
ATOM 640 C C . ALA A 1 81 ? 4.176 -1.518 12.723 1.00 81.69 81 ALA A C 1
ATOM 642 O O . ALA A 1 81 ? 3.347 -0.791 13.275 1.00 81.69 81 ALA A O 1
ATOM 643 N N . LEU A 1 82 ? 4.496 -1.370 11.434 1.00 83.38 82 LEU A N 1
ATOM 644 C CA . LEU A 1 82 ? 3.880 -0.365 10.575 1.00 83.38 82 LEU A CA 1
ATOM 645 C C . LEU A 1 82 ? 2.376 -0.621 10.386 1.00 83.38 82 LEU A C 1
ATOM 647 O O . LEU A 1 82 ? 1.576 0.303 10.523 1.00 83.38 82 LEU A O 1
ATOM 651 N N . PHE A 1 83 ? 1.970 -1.868 10.138 1.00 84.25 83 PHE A N 1
ATOM 652 C CA . PHE A 1 83 ? 0.558 -2.237 9.989 1.00 84.25 83 PHE A CA 1
ATOM 653 C C . PHE A 1 83 ? -0.240 -2.017 11.276 1.00 84.25 83 PHE A C 1
ATOM 655 O O . PHE A 1 83 ? -1.377 -1.543 11.225 1.00 84.25 83 PHE A O 1
ATOM 662 N N . GLN A 1 84 ? 0.357 -2.310 12.436 1.00 83.31 84 GLN A N 1
ATOM 663 C CA . GLN A 1 84 ? -0.251 -2.015 13.734 1.00 83.31 84 GLN A CA 1
ATOM 664 C C . GLN A 1 84 ? -0.540 -0.521 13.886 1.00 83.31 84 GLN A C 1
ATOM 666 O O . GLN A 1 84 ? -1.674 -0.166 14.206 1.00 83.31 84 GLN A O 1
ATOM 671 N N . LYS A 1 85 ? 0.435 0.337 13.568 1.00 85.38 85 LYS A N 1
ATOM 672 C CA . LYS A 1 85 ? 0.269 1.793 13.624 1.00 85.38 85 LYS A CA 1
ATOM 673 C C . LYS A 1 85 ? -0.858 2.283 12.710 1.00 85.38 85 LYS A C 1
ATOM 675 O O . LYS A 1 85 ? -1.695 3.068 13.136 1.00 85.38 85 LYS A O 1
ATOM 680 N N . ILE A 1 86 ? -0.921 1.778 11.476 1.00 82.25 86 ILE A N 1
ATOM 681 C CA . ILE A 1 86 ? -1.975 2.150 10.514 1.00 82.25 86 ILE A CA 1
ATOM 682 C C . ILE A 1 86 ? -3.362 1.817 11.068 1.00 82.25 86 ILE A C 1
ATOM 684 O O . ILE A 1 86 ? -4.277 2.633 10.993 1.00 82.25 86 ILE A O 1
ATOM 688 N N . ARG A 1 87 ? -3.513 0.633 11.668 1.00 81.69 87 ARG A N 1
ATOM 689 C CA . ARG A 1 87 ? -4.775 0.198 12.274 1.00 81.69 87 ARG A CA 1
ATOM 690 C C . ARG A 1 87 ? -5.166 1.049 13.486 1.00 81.69 87 ARG A C 1
ATOM 692 O O . ARG A 1 87 ? -6.349 1.273 13.723 1.00 81.69 87 ARG A O 1
ATOM 699 N N . GLU A 1 88 ? -4.202 1.498 14.283 1.00 85.56 88 GLU A N 1
ATOM 700 C CA . GLU A 1 88 ? -4.458 2.394 15.419 1.00 85.56 88 GLU A CA 1
ATOM 701 C C . GLU A 1 88 ? -4.904 3.788 14.957 1.00 85.56 88 GLU A C 1
ATOM 703 O O . GLU A 1 88 ? -5.896 4.315 15.469 1.00 85.56 88 GLU A O 1
ATOM 708 N N . ASP A 1 89 ? -4.252 4.346 13.936 1.00 83.00 89 ASP A N 1
ATOM 709 C CA . ASP A 1 89 ? -4.631 5.630 13.330 1.00 83.00 89 ASP A CA 1
ATOM 710 C C . ASP A 1 89 ? -6.037 5.569 12.699 1.00 83.00 89 ASP A C 1
ATOM 712 O O . ASP A 1 89 ? -6.863 6.470 12.889 1.00 83.00 89 ASP A O 1
ATOM 716 N N . ALA A 1 90 ? -6.348 4.473 12.000 1.00 79.44 90 ALA A N 1
ATOM 717 C CA . ALA A 1 90 ? -7.650 4.244 11.373 1.00 79.44 90 ALA A CA 1
ATOM 718 C C . ALA A 1 90 ? -8.799 4.102 12.387 1.00 79.44 90 ALA A C 1
ATOM 720 O O . ALA A 1 90 ? -9.952 4.418 12.090 1.00 79.44 90 ALA A O 1
ATOM 721 N N . ARG A 1 91 ? -8.494 3.645 13.606 1.00 80.81 91 ARG A N 1
ATOM 722 C CA . ARG A 1 91 ? -9.459 3.548 14.713 1.00 80.81 91 ARG A CA 1
ATOM 723 C C . ARG A 1 91 ? -9.597 4.855 15.484 1.00 80.81 91 ARG A C 1
ATOM 725 O O . ARG A 1 91 ? -10.692 5.187 15.931 1.00 80.81 91 ARG A O 1
ATOM 732 N N . SER A 1 92 ? -8.511 5.613 15.611 1.00 73.38 92 SER A N 1
ATOM 733 C CA . SER A 1 92 ? -8.494 6.894 16.330 1.00 73.38 92 SER A CA 1
ATOM 734 C C . SER A 1 92 ? -9.323 7.972 15.627 1.00 73.38 92 SER A C 1
ATOM 736 O O . SER A 1 92 ? -9.924 8.820 16.282 1.00 73.38 92 SER A O 1
ATOM 738 N N . THR A 1 93 ? -9.452 7.888 14.303 1.00 59.94 93 THR A N 1
ATOM 739 C CA . THR A 1 93 ? -10.295 8.783 13.492 1.00 59.94 93 THR A CA 1
ATOM 740 C C . THR A 1 93 ? -11.804 8.586 13.688 1.00 59.94 93 THR A C 1
ATOM 742 O O . THR A 1 93 ? -12.585 9.406 13.211 1.00 59.94 93 THR A O 1
ATOM 745 N N . HIS A 1 94 ? -12.236 7.562 14.435 1.00 52.00 94 HIS A N 1
ATOM 746 C CA . HIS A 1 94 ? -13.643 7.354 14.806 1.00 52.00 94 HIS A CA 1
ATOM 747 C C . HIS A 1 94 ? -14.061 8.039 16.122 1.00 52.00 94 HIS A C 1
ATOM 749 O O . HIS A 1 94 ? -15.220 7.931 16.522 1.00 52.00 94 HIS A O 1
ATOM 755 N N . THR A 1 95 ? -13.157 8.760 16.797 1.00 45.91 95 THR A N 1
ATOM 756 C CA . THR A 1 95 ? -13.494 9.507 18.021 1.00 45.91 95 THR A CA 1
ATOM 757 C C . THR A 1 95 ? -13.844 10.950 17.658 1.00 45.91 95 THR A C 1
ATOM 759 O O . THR A 1 95 ? -12.990 11.832 17.629 1.00 45.91 95 THR A O 1
ATOM 762 N N . ILE A 1 96 ? -15.115 11.161 17.314 1.00 46.12 96 ILE A N 1
ATOM 763 C CA . ILE A 1 96 ? -15.721 12.482 17.116 1.00 46.12 96 ILE A CA 1
ATOM 764 C C . ILE A 1 96 ? -15.730 13.212 18.466 1.00 46.12 96 ILE A C 1
ATOM 766 O O . ILE A 1 96 ? -16.218 12.665 19.456 1.00 46.12 96 ILE A O 1
ATOM 770 N N . HIS A 1 97 ? -15.180 14.427 18.486 1.00 40.09 97 HIS A N 1
ATOM 771 C CA . HIS A 1 97 ? -15.375 15.410 19.552 1.00 40.09 97 HIS A CA 1
ATOM 772 C C . HIS A 1 97 ? -16.610 16.265 19.264 1.00 40.09 97 HIS A C 1
ATOM 774 O O . HIS A 1 97 ? -16.837 16.569 18.069 1.00 40.09 97 HIS A O 1
#

pLDDT: mean 80.94, std 12.59, range [40.09, 94.88]

Radius of gyration: 13.9 Å; Cα contacts (8 Å, |Δi|>4): 86; chains: 1; bounding box: 30×30×42 Å

Solvent-accessible surface area (backbone atoms only — not comparable to full-atom values): 5480 Å² total; per-residue (Å²): 105,81,38,89,79,46,42,64,64,56,43,50,68,73,44,63,75,38,41,66,68,56,44,39,54,50,32,55,53,36,32,54,40,40,52,50,55,53,68,69,42,85,82,64,58,68,72,55,48,52,42,35,48,55,36,32,53,52,33,50,29,47,39,40,28,72,76,69,74,39,75,64,91,74,68,54,77,68,49,50,57,51,50,51,51,53,55,51,45,22,54,57,67,70,67,80,129